Protein AF-U5T4J3-F1 (afdb_monomer)

Organism: NCBI:txid1335757

Structure (mmCIF, N/CA/C/O backbone):
data_AF-U5T4J3-F1
#
_entry.id   AF-U5T4J3-F1
#
loop_
_atom_site.group_PDB
_atom_site.id
_atom_site.type_symbol
_atom_site.label_atom_id
_atom_site.label_alt_id
_atom_site.label_comp_id
_atom_site.label_asym_id
_atom_site.label_entity_id
_atom_site.label_seq_id
_atom_site.pdbx_PDB_ins_code
_atom_site.Cartn_x
_atom_site.Cartn_y
_atom_site.Cartn_z
_atom_site.occupancy
_atom_site.B_iso_or_equiv
_atom_site.auth_seq_id
_atom_site.auth_comp_id
_atom_site.auth_asym_id
_atom_site.auth_atom_id
_atom_site.pdbx_PDB_model_num
ATOM 1 N N . MET A 1 1 ? 11.745 -15.224 5.226 1.00 41.94 1 MET A N 1
ATOM 2 C CA . MET A 1 1 ? 10.703 -14.204 4.986 1.00 41.94 1 MET A CA 1
ATOM 3 C C . MET A 1 1 ? 9.424 -14.717 5.617 1.00 41.94 1 MET A C 1
ATOM 5 O O . MET A 1 1 ? 8.874 -15.682 5.110 1.00 41.94 1 MET A O 1
ATOM 9 N N . SER A 1 2 ? 9.021 -14.165 6.761 1.00 48.34 2 SER A N 1
ATOM 10 C CA . SER A 1 2 ? 7.754 -14.529 7.404 1.00 48.34 2 SER A CA 1
ATOM 11 C C . SER A 1 2 ? 6.687 -13.546 6.941 1.00 48.34 2 SER A C 1
ATOM 13 O O . SER A 1 2 ? 6.781 -12.356 7.247 1.00 48.34 2 SER A O 1
ATOM 15 N N . ASP A 1 3 ? 5.713 -14.033 6.175 1.00 59.69 3 ASP A N 1
ATOM 16 C CA . ASP A 1 3 ? 4.476 -13.300 5.928 1.00 59.69 3 ASP A CA 1
ATOM 17 C C . ASP A 1 3 ? 3.743 -13.142 7.263 1.00 59.69 3 ASP A C 1
ATOM 19 O O . ASP A 1 3 ? 3.449 -14.120 7.947 1.00 59.69 3 ASP A O 1
ATOM 23 N N . SER A 1 4 ? 3.503 -11.903 7.674 1.00 48.88 4 SER A N 1
ATOM 24 C CA . SER A 1 4 ? 2.626 -11.610 8.800 1.00 48.88 4 SER A CA 1
ATOM 25 C C . SER A 1 4 ? 1.440 -10.836 8.254 1.00 48.88 4 SER A C 1
ATOM 27 O O . SER A 1 4 ? 1.451 -9.603 8.160 1.00 48.88 4 SER A O 1
ATOM 29 N N . SER A 1 5 ? 0.420 -11.584 7.874 1.00 55.50 5 SER A N 1
ATOM 30 C CA . SER A 1 5 ? -0.928 -11.059 7.762 1.00 55.50 5 SER A CA 1
ATOM 31 C C . SER A 1 5 ? -1.411 -10.681 9.175 1.00 55.50 5 SER A C 1
ATOM 33 O O . SER A 1 5 ? -1.475 -11.540 10.047 1.00 55.50 5 SER A O 1
ATOM 35 N N . GLY A 1 6 ? -1.687 -9.390 9.414 1.00 59.84 6 GLY A N 1
ATOM 36 C CA . GLY A 1 6 ? -2.326 -8.882 10.643 1.00 59.84 6 GLY A CA 1
ATOM 37 C C . GLY A 1 6 ? -1.394 -8.418 11.773 1.00 59.84 6 GLY A C 1
ATOM 38 O O . GLY A 1 6 ? -1.321 -9.064 12.812 1.00 59.84 6 GLY A O 1
ATOM 39 N N . ARG A 1 7 ? -0.715 -7.271 11.614 1.00 72.44 7 ARG A N 1
ATOM 40 C CA . ARG A 1 7 ? -0.020 -6.597 12.739 1.00 72.44 7 ARG A CA 1
ATOM 41 C C . ARG A 1 7 ? -0.804 -5.440 13.354 1.00 72.44 7 ARG A C 1
ATOM 43 O O . ARG A 1 7 ? -0.549 -5.093 14.500 1.00 72.44 7 ARG A O 1
ATOM 50 N N . GLU A 1 8 ? -1.740 -4.862 12.610 1.00 84.25 8 GLU A N 1
ATOM 51 C CA . GLU A 1 8 ? -2.473 -3.662 13.009 1.00 84.25 8 GLU A CA 1
ATOM 52 C C . GLU A 1 8 ? -3.968 -3.843 12.734 1.00 84.25 8 GLU A C 1
ATOM 54 O O . GLU A 1 8 ? -4.361 -4.454 11.734 1.00 84.25 8 GLU A O 1
ATOM 59 N N . ALA A 1 9 ? -4.797 -3.327 13.640 1.00 90.19 9 ALA A N 1
ATOM 60 C CA . ALA A 1 9 ? -6.249 -3.377 13.552 1.00 90.19 9 ALA A CA 1
ATOM 61 C C . ALA A 1 9 ? -6.865 -2.085 14.098 1.00 90.19 9 ALA A C 1
ATOM 63 O O . ALA A 1 9 ? -6.338 -1.485 15.037 1.00 90.19 9 ALA A O 1
ATOM 64 N N . VAL A 1 10 ? -8.001 -1.688 13.529 1.00 91.56 10 VAL A N 1
ATOM 65 C CA . VAL A 1 10 ? -8.847 -0.618 14.060 1.00 91.56 10 VAL A CA 1
ATOM 66 C C . VAL A 1 10 ? -9.871 -1.247 14.999 1.00 91.56 10 VAL A C 1
ATOM 68 O O . VAL A 1 10 ? -10.554 -2.206 14.635 1.00 91.56 10 VAL A O 1
ATOM 71 N N . LEU A 1 11 ? -9.964 -0.718 16.221 1.00 94.38 11 LEU A N 1
ATOM 72 C CA . LEU A 1 11 ? -10.938 -1.151 17.219 1.00 94.38 11 LEU A CA 1
ATOM 73 C C . LEU A 1 11 ? -12.005 -0.073 17.387 1.00 94.38 11 LEU A C 1
ATOM 75 O O . LEU A 1 11 ? -11.681 1.089 17.638 1.00 94.38 11 LEU A O 1
ATOM 79 N N . ARG A 1 12 ? -13.280 -0.465 17.320 1.00 95.81 12 ARG A N 1
ATOM 80 C CA . ARG A 1 12 ? -14.406 0.423 17.644 1.00 95.81 12 ARG A CA 1
ATOM 81 C C . ARG A 1 12 ? -15.492 -0.305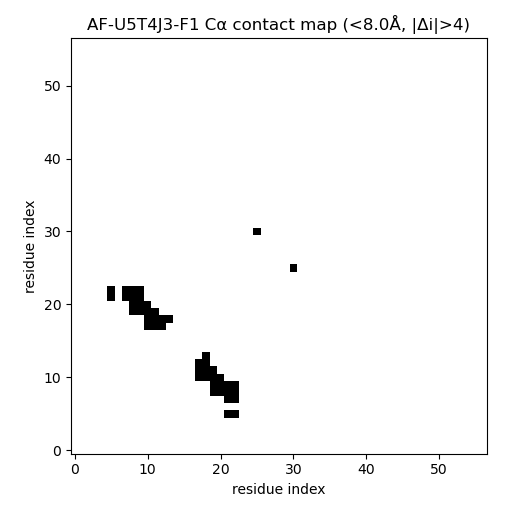 18.430 1.00 95.81 12 ARG A C 1
ATOM 83 O O . ARG A 1 12 ? -15.7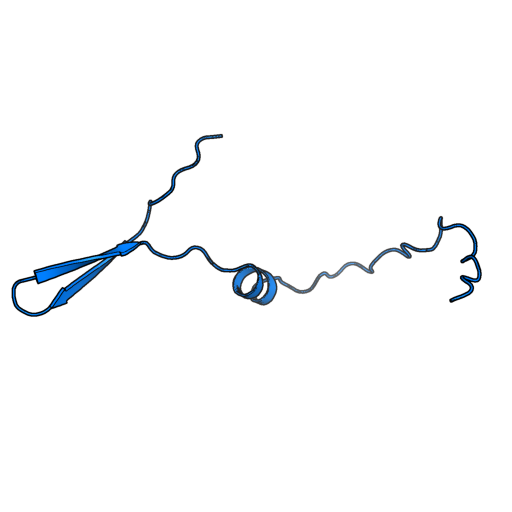22 -1.494 18.228 1.00 95.81 12 ARG A O 1
ATOM 90 N N . LYS A 1 13 ? -16.162 0.407 19.338 1.00 97.25 13 LYS A N 1
ATOM 91 C CA . LYS A 1 13 ? -17.299 -0.113 20.114 1.00 97.25 13 LYS A CA 1
ATOM 92 C C . LYS A 1 13 ? -18.607 0.290 19.440 1.00 97.25 13 LYS A C 1
ATOM 94 O O . LYS A 1 13 ? -18.850 1.478 19.248 1.00 97.25 13 LYS A O 1
ATOM 99 N N . GLU A 1 14 ? -19.458 -0.685 19.148 1.00 97.25 14 GLU A N 1
ATOM 100 C CA . GLU A 1 14 ? -20.809 -0.486 18.619 1.00 97.25 14 GLU A CA 1
ATOM 101 C C . GLU A 1 14 ? -21.827 -1.098 19.587 1.00 97.25 14 GLU A C 1
ATOM 103 O O . GLU A 1 14 ? -22.004 -2.316 19.654 1.00 97.25 14 GLU A O 1
ATOM 108 N N . GLY A 1 15 ? -22.473 -0.248 20.392 1.00 96.44 15 GLY A N 1
ATOM 109 C CA . GLY A 1 15 ? -23.328 -0.714 21.487 1.00 96.44 15 GLY A CA 1
ATOM 110 C C . GLY A 1 15 ? -22.530 -1.589 22.454 1.00 96.44 15 GLY A C 1
ATOM 111 O O . GLY A 1 15 ? -21.535 -1.126 23.017 1.00 96.44 15 GLY A O 1
ATOM 112 N N . ASP A 1 16 ? -22.941 -2.845 22.607 1.00 97.25 16 ASP A N 1
ATOM 113 C CA . ASP A 1 16 ? -22.281 -3.837 23.469 1.00 97.25 16 ASP A CA 1
ATOM 114 C C . ASP A 1 16 ? -21.266 -4.721 22.726 1.00 97.25 16 ASP A C 1
ATOM 116 O O . ASP A 1 16 ? -20.698 -5.643 23.308 1.00 97.25 16 ASP A O 1
ATOM 120 N N . HIS A 1 17 ? -21.001 -4.429 21.451 1.00 96.69 17 HIS A N 1
ATOM 121 C CA . HIS A 1 17 ? -20.067 -5.187 20.626 1.00 96.69 17 HIS A CA 1
ATOM 122 C C . HIS A 1 17 ? -18.742 -4.443 20.456 1.00 96.69 17 HIS A C 1
ATOM 124 O O . HIS A 1 17 ? -18.701 -3.221 20.286 1.00 96.69 17 HIS A O 1
ATOM 130 N N . LEU A 1 18 ? -17.648 -5.205 20.464 1.00 97.50 18 LEU A N 1
ATOM 131 C CA . LEU A 1 18 ? -16.333 -4.747 20.032 1.00 97.50 18 LEU A CA 1
ATOM 132 C C . LEU A 1 18 ? -16.113 -5.205 18.589 1.00 97.50 18 LEU A C 1
ATOM 134 O O . LEU A 1 18 ? -16.108 -6.403 18.315 1.00 97.50 18 LEU A O 1
ATOM 138 N N . ILE A 1 19 ? -15.923 -4.252 17.684 1.00 97.12 19 ILE A N 1
ATOM 139 C CA . ILE A 1 19 ? -15.596 -4.502 16.283 1.00 97.12 19 ILE A CA 1
ATOM 140 C C . ILE A 1 19 ? -14.083 -4.382 16.113 1.00 97.12 19 ILE A C 1
ATOM 142 O O . ILE A 1 19 ? -13.472 -3.421 16.589 1.00 97.12 19 ILE A O 1
ATOM 146 N N . ILE A 1 20 ? -13.493 -5.370 15.443 1.00 93.69 20 ILE A N 1
ATOM 147 C CA . ILE A 1 20 ? -12.062 -5.446 15.148 1.00 93.69 20 ILE A CA 1
ATOM 148 C C . ILE A 1 20 ? -11.923 -5.619 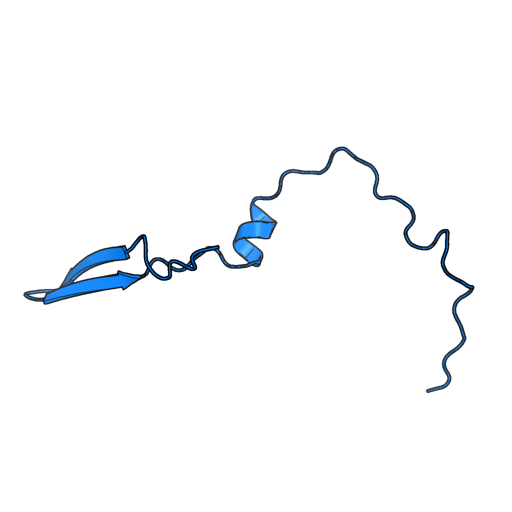13.640 1.00 93.69 20 ILE A C 1
ATOM 150 O O . ILE A 1 20 ? -12.329 -6.644 13.094 1.00 93.69 20 ILE A O 1
ATOM 154 N N . GLU A 1 21 ? -11.345 -4.627 12.974 1.00 91.69 21 GLU A N 1
ATOM 155 C CA . GLU A 1 21 ? -11.098 -4.663 11.533 1.00 91.69 21 GLU A CA 1
ATOM 156 C C . GLU A 1 21 ? -9.594 -4.638 11.264 1.00 91.69 21 GLU A C 1
ATOM 158 O O . GLU A 1 21 ? -8.879 -3.843 11.882 1.00 91.69 21 GLU A O 1
ATOM 163 N N . PRO A 1 22 ? -9.080 -5.483 10.355 1.00 87.12 22 PRO A N 1
ATOM 164 C CA . PRO A 1 22 ? -7.677 -5.419 9.978 1.00 87.12 22 PRO A CA 1
ATOM 165 C C . PRO A 1 22 ? -7.385 -4.082 9.296 1.00 87.12 22 PRO A C 1
ATOM 167 O O . PRO A 1 22 ? -8.159 -3.624 8.454 1.00 87.12 22 PRO A O 1
ATOM 170 N N . VAL A 1 23 ? -6.234 -3.483 9.602 1.00 85.69 23 VAL A N 1
ATOM 171 C CA . VAL A 1 23 ? -5.745 -2.357 8.803 1.00 85.69 23 VAL A CA 1
ATOM 172 C C . VAL A 1 23 ? -5.379 -2.890 7.423 1.00 85.69 23 VAL A C 1
ATOM 174 O O . VAL A 1 23 ? -4.516 -3.762 7.275 1.00 85.69 23 VAL A O 1
ATOM 177 N N . THR A 1 24 ? -6.044 -2.375 6.395 1.00 77.38 24 THR A N 1
ATOM 178 C CA . THR A 1 24 ? -5.657 -2.633 5.011 1.00 77.38 24 THR A CA 1
ATOM 179 C C . THR A 1 24 ? -4.308 -1.979 4.752 1.00 77.38 24 THR A C 1
ATOM 181 O O . THR A 1 24 ? -4.132 -0.787 5.000 1.00 77.38 24 THR A O 1
ATOM 184 N N . LYS A 1 25 ? -3.342 -2.756 4.249 1.00 77.00 25 LYS A N 1
ATOM 185 C CA . LYS A 1 25 ? -2.081 -2.188 3.757 1.00 77.00 25 LYS A CA 1
ATOM 186 C C . LYS A 1 25 ? -2.394 -1.181 2.647 1.00 77.00 25 LYS A C 1
ATOM 188 O O . LYS A 1 25 ? -3.335 -1.402 1.884 1.00 77.00 25 LYS A O 1
ATOM 193 N N . LYS A 1 26 ? -1.583 -0.122 2.561 1.00 79.69 26 LYS A N 1
ATOM 194 C CA . LYS A 1 26 ? -1.621 0.857 1.466 1.00 79.69 26 LYS A CA 1
ATOM 195 C C . LYS A 1 26 ? -1.717 0.138 0.122 1.00 79.69 26 LYS A C 1
ATOM 197 O O . LYS A 1 26 ? -0.956 -0.802 -0.131 1.00 79.69 26 LYS A O 1
ATOM 202 N N . GLY A 1 27 ? -2.673 0.551 -0.706 1.00 83.06 27 GLY A N 1
ATOM 203 C CA . GLY A 1 27 ? -2.778 0.061 -2.072 1.00 83.06 27 GLY A CA 1
ATOM 204 C C 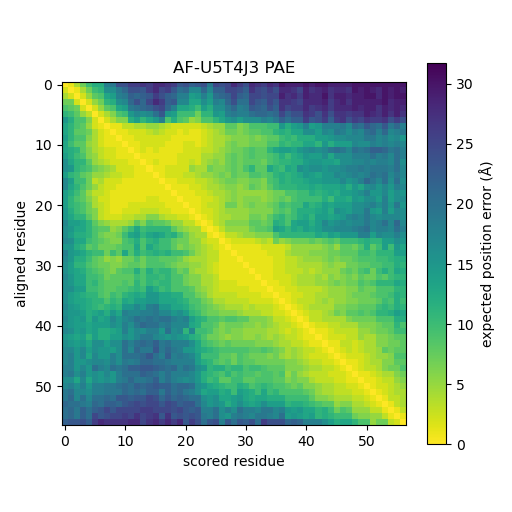. GLY A 1 27 ? -1.599 0.555 -2.908 1.00 83.06 27 GLY A C 1
ATOM 205 O O . GLY A 1 27 ? -0.889 1.477 -2.512 1.00 83.06 27 GLY A O 1
ATOM 206 N N . LEU A 1 28 ? -1.400 -0.022 -4.096 1.00 87.94 28 LEU A N 1
ATOM 207 C CA . LEU A 1 28 ? -0.359 0.450 -5.018 1.00 87.94 28 LEU A CA 1
ATOM 208 C C . LEU A 1 28 ? -0.483 1.959 -5.290 1.00 87.94 28 LEU A C 1
ATOM 210 O O . LEU A 1 28 ? 0.524 2.648 -5.352 1.00 87.94 28 LEU A O 1
ATOM 214 N N . ILE A 1 29 ? -1.712 2.472 -5.396 1.00 91.56 29 ILE A N 1
ATOM 215 C CA . ILE A 1 29 ? -1.971 3.901 -5.614 1.00 91.56 29 ILE A CA 1
ATOM 216 C C . ILE A 1 29 ? -1.474 4.755 -4.445 1.00 91.56 29 ILE A C 1
ATOM 218 O O . ILE A 1 29 ? -0.788 5.743 -4.681 1.00 91.56 29 ILE A O 1
ATOM 222 N N . ASP A 1 30 ? -1.762 4.356 -3.206 1.00 91.25 30 ASP A N 1
ATOM 223 C CA . ASP A 1 30 ? -1.307 5.084 -2.015 1.00 91.25 30 ASP A CA 1
ATOM 224 C C . ASP A 1 30 ? 0.225 5.089 -1.921 1.00 91.25 30 ASP A C 1
ATOM 226 O O . ASP A 1 30 ? 0.821 6.087 -1.538 1.00 91.25 30 ASP A O 1
ATOM 230 N N . VAL A 1 31 ? 0.871 3.984 -2.311 1.00 91.62 31 VAL A N 1
ATOM 231 C CA . VAL A 1 31 ? 2.338 3.890 -2.364 1.00 91.62 31 VAL A CA 1
ATOM 232 C C . VAL A 1 31 ? 2.915 4.824 -3.427 1.00 91.62 31 VAL A C 1
ATOM 234 O O . VAL A 1 31 ? 3.875 5.533 -3.148 1.00 91.62 31 VAL A O 1
ATOM 237 N N . LEU A 1 32 ? 2.344 4.839 -4.636 1.00 92.12 32 LEU A N 1
ATOM 238 C CA . LEU A 1 32 ? 2.816 5.696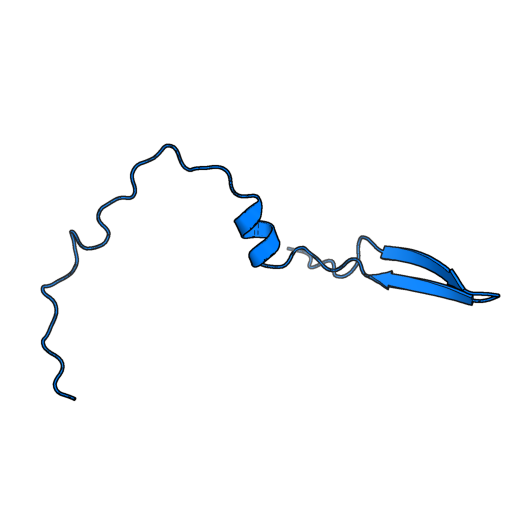 -5.728 1.00 92.12 32 LEU A CA 1
ATOM 239 C C . LEU A 1 32 ? 2.629 7.187 -5.418 1.00 92.12 32 LEU A C 1
ATOM 241 O O . LEU A 1 32 ? 3.472 7.988 -5.804 1.00 92.12 32 LEU A O 1
ATOM 245 N N . ALA A 1 33 ? 1.555 7.555 -4.715 1.00 92.75 33 ALA A N 1
ATOM 246 C CA . ALA A 1 33 ? 1.272 8.940 -4.336 1.00 92.75 33 ALA A CA 1
ATOM 247 C C . ALA A 1 33 ? 2.264 9.516 -3.309 1.00 92.75 33 ALA A C 1
ATOM 249 O O . ALA A 1 33 ? 2.352 10.732 -3.161 1.00 92.75 33 ALA A O 1
ATOM 250 N N . GLU A 1 34 ? 2.985 8.653 -2.592 1.00 93.62 34 GLU A N 1
ATOM 251 C CA . GLU A 1 34 ? 3.974 9.031 -1.578 1.00 93.62 34 GLU A CA 1
ATOM 252 C C . GLU A 1 34 ? 5.413 9.013 -2.101 1.00 93.62 34 GLU A C 1
ATOM 254 O O . GLU A 1 34 ? 6.334 9.323 -1.345 1.00 93.62 34 GLU A O 1
ATOM 259 N N . LEU A 1 35 ? 5.630 8.631 -3.364 1.00 93.75 35 LEU A N 1
ATOM 260 C CA . LEU A 1 35 ? 6.961 8.659 -3.955 1.00 93.75 35 LEU A CA 1
ATOM 261 C C . LEU A 1 35 ? 7.422 10.106 -4.137 1.00 93.75 35 LEU A C 1
ATOM 263 O O . LEU A 1 35 ? 6.714 10.931 -4.709 1.00 93.75 35 LEU A O 1
ATOM 267 N N . GLU A 1 36 ? 8.626 10.390 -3.651 1.00 93.31 36 GLU A N 1
ATOM 268 C CA . GLU A 1 36 ? 9.318 11.645 -3.922 1.00 93.31 36 GLU A CA 1
ATOM 269 C C . GLU A 1 36 ? 9.745 11.713 -5.393 1.00 93.31 36 GLU A C 1
ATOM 271 O O . GLU A 1 36 ? 9.963 10.684 -6.046 1.00 93.31 36 GLU A O 1
ATOM 276 N N . ASP A 1 37 ? 9.888 12.937 -5.901 1.00 90.56 37 ASP A N 1
ATOM 277 C CA . ASP A 1 37 ? 10.415 13.163 -7.241 1.00 90.56 37 ASP A CA 1
ATOM 278 C C . ASP A 1 37 ? 11.831 12.582 -7.359 1.00 90.56 37 ASP A C 1
ATOM 280 O O . ASP A 1 37 ? 12.682 12.740 -6.481 1.00 90.56 37 ASP A O 1
ATOM 284 N N . LEU A 1 38 ? 12.098 11.913 -8.479 1.00 89.81 38 LEU A N 1
ATOM 285 C CA . LEU A 1 38 ? 13.428 11.409 -8.793 1.00 89.81 38 LEU A CA 1
ATOM 286 C C . LEU 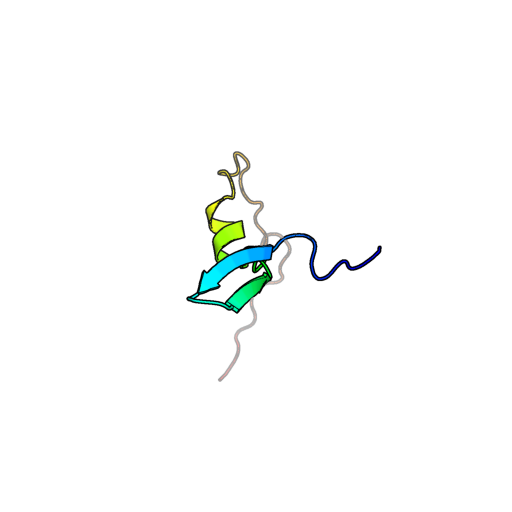A 1 38 ? 14.253 12.531 -9.431 1.00 89.81 38 LEU A C 1
ATOM 288 O O . LEU A 1 38 ? 13.930 13.001 -10.516 1.00 89.81 38 LEU A O 1
ATOM 292 N N . GLU A 1 39 ? 15.359 12.915 -8.792 1.00 91.69 39 GLU A N 1
ATOM 293 C CA . GLU A 1 39 ? 16.294 13.926 -9.324 1.00 91.69 39 GLU A CA 1
ATOM 294 C C . GLU A 1 39 ? 17.133 13.425 -10.516 1.00 91.69 39 GLU A C 1
ATOM 296 O O . GLU A 1 39 ? 17.931 14.170 -11.085 1.00 91.69 39 GLU A O 1
ATOM 301 N N . MET A 1 40 ? 16.999 12.148 -10.878 1.00 89.94 40 MET A N 1
ATOM 302 C CA . MET A 1 40 ? 17.741 11.540 -11.975 1.00 89.94 40 MET A CA 1
ATOM 303 C C . MET A 1 40 ? 16.938 11.559 -13.272 1.00 89.94 40 MET A C 1
ATOM 305 O O . MET A 1 40 ? 15.756 11.224 -13.294 1.00 89.94 40 MET A O 1
ATOM 309 N N . GLU A 1 41 ? 17.622 11.867 -14.370 1.00 90.31 41 GLU A N 1
ATOM 310 C CA . GLU A 1 41 ? 17.080 11.650 -15.707 1.00 90.31 41 GLU A CA 1
ATOM 311 C C . GLU A 1 41 ? 16.862 10.154 -15.940 1.00 90.31 41 GLU A C 1
ATOM 313 O O . GLU A 1 41 ? 17.724 9.317 -15.634 1.00 90.31 41 GLU A O 1
ATOM 318 N N . PHE A 1 42 ? 15.702 9.814 -16.497 1.00 89.25 42 PHE A N 1
ATOM 319 C CA . PHE A 1 42 ? 15.451 8.449 -16.9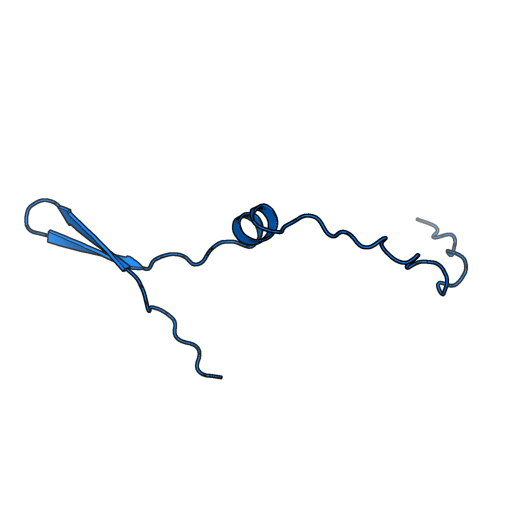26 1.00 89.25 42 PHE A CA 1
ATOM 320 C C . PHE A 1 42 ? 16.350 8.128 -18.126 1.00 89.25 42 PHE A C 1
ATOM 322 O O . PHE A 1 42 ? 16.445 8.936 -19.053 1.00 89.25 42 PHE A O 1
ATOM 329 N N . PRO A 1 43 ? 17.021 6.963 -18.136 1.00 89.56 43 PRO A N 1
ATOM 330 C CA . PRO A 1 43 ? 17.798 6.554 -19.295 1.00 89.56 43 PRO A CA 1
ATOM 331 C C . PRO A 1 43 ? 16.870 6.323 -20.492 1.00 89.56 43 PRO A C 1
ATOM 333 O O . PRO A 1 43 ? 15.711 5.938 -20.319 1.00 89.56 43 PRO A O 1
ATOM 336 N N . ASP A 1 44 ? 17.401 6.488 -21.702 1.00 90.44 44 ASP A N 1
ATOM 337 C CA . ASP A 1 44 ? 16.706 6.053 -22.909 1.00 90.44 44 ASP A CA 1
ATOM 338 C C . ASP A 1 44 ? 16.614 4.518 -22.908 1.00 90.44 44 ASP A C 1
ATOM 340 O O . ASP A 1 44 ? 17.595 3.800 -23.119 1.00 90.44 44 ASP A O 1
ATOM 344 N N . VAL A 1 45 ? 15.423 4.003 -22.605 1.00 88.62 45 VAL A N 1
ATOM 345 C CA . VAL A 1 45 ? 15.158 2.560 -22.568 1.00 88.62 45 VAL A CA 1
ATOM 346 C C . VAL A 1 45 ? 15.152 1.941 -23.966 1.00 88.62 45 VAL A C 1
ATOM 348 O O . VAL A 1 45 ? 15.369 0.731 -24.089 1.00 88.62 45 VAL A O 1
ATOM 351 N N . ASP A 1 46 ? 14.972 2.764 -24.999 1.00 90.69 46 ASP A N 1
ATOM 352 C CA . ASP A 1 46 ? 14.887 2.348 -26.391 1.00 90.69 46 ASP A CA 1
ATOM 353 C C . ASP A 1 46 ? 16.264 2.318 -27.074 1.00 90.69 46 ASP A C 1
ATOM 355 O O . ASP A 1 46 ? 16.395 1.712 -28.135 1.00 90.69 46 ASP A O 1
ATOM 359 N N . GLU A 1 47 ? 17.318 2.864 -26.447 1.00 90.31 47 GLU A N 1
ATOM 360 C CA . GLU A 1 47 ? 18.678 2.965 -27.017 1.00 90.31 47 GLU A CA 1
ATOM 361 C C . GLU A 1 47 ? 19.205 1.623 -27.559 1.00 90.31 47 GLU A C 1
ATOM 363 O O . GLU A 1 47 ? 19.945 1.564 -28.543 1.00 90.31 47 GLU A O 1
ATOM 368 N N . ARG A 1 48 ? 18.823 0.519 -26.908 1.00 87.75 48 ARG A N 1
ATOM 369 C CA . ARG A 1 48 ? 19.265 -0.839 -27.263 1.00 87.75 48 ARG A CA 1
ATOM 370 C C . ARG A 1 48 ? 18.185 -1.673 -27.937 1.00 87.75 48 ARG A C 1
ATOM 372 O O . ARG A 1 48 ? 18.417 -2.859 -28.185 1.00 87.75 48 ARG A O 1
ATOM 379 N N . LEU A 1 49 ? 17.010 -1.103 -28.188 1.00 91.12 49 LEU A N 1
ATOM 380 C CA . LEU A 1 49 ? 15.953 -1.829 -28.865 1.00 91.12 49 LEU A CA 1
ATOM 381 C C . LEU A 1 49 ? 16.255 -1.919 -30.365 1.00 91.12 49 LEU A C 1
ATOM 383 O O . LEU A 1 49 ? 16.762 -0.972 -30.970 1.00 91.12 49 LEU A O 1
ATOM 387 N N . PRO A 1 50 ? 15.961 -3.068 -30.993 1.00 89.56 50 PRO A N 1
ATOM 388 C CA . PRO A 1 50 ? 15.957 -3.144 -32.443 1.00 89.56 50 PRO A CA 1
ATOM 389 C C . PRO A 1 50 ? 14.892 -2.195 -33.006 1.00 89.56 50 PRO A C 1
ATOM 391 O O . PRO A 1 50 ? 13.928 -1.841 -32.325 1.00 89.56 50 PRO A O 1
ATOM 394 N N . ALA A 1 51 ? 15.049 -1.810 -34.274 1.00 88.56 51 ALA A N 1
ATOM 395 C CA . ALA A 1 51 ? 14.035 -1.026 -34.966 1.00 88.56 51 ALA A CA 1
ATOM 396 C C . ALA A 1 51 ? 12.663 -1.712 -34.860 1.00 88.56 51 ALA A C 1
ATOM 398 O O . ALA A 1 51 ? 12.558 -2.924 -35.057 1.00 88.56 51 ALA A O 1
ATOM 399 N N . ALA A 1 52 ? 11.626 -0.929 -34.554 1.00 88.19 52 ALA A N 1
ATOM 400 C CA . ALA A 1 52 ? 10.271 -1.445 -34.435 1.00 88.19 52 ALA A CA 1
ATOM 401 C C . ALA A 1 52 ? 9.833 -2.124 -35.740 1.00 88.19 52 ALA A C 1
ATOM 403 O O . ALA A 1 52 ? 9.997 -1.579 -36.835 1.00 88.19 52 ALA A O 1
ATOM 404 N N . GLU A 1 53 ? 9.257 -3.315 -35.617 1.00 88.31 53 GLU A N 1
ATOM 405 C CA . GLU A 1 53 ? 8.692 -4.022 -36.757 1.00 88.31 53 GLU A CA 1
ATOM 406 C C . GLU A 1 53 ? 7.295 -3.479 -37.072 1.00 88.31 53 GLU A C 1
ATOM 408 O O . GLU A 1 53 ? 6.487 -3.214 -36.179 1.00 88.31 53 GLU A O 1
ATOM 413 N N . ASN A 1 54 ? 6.989 -3.328 -38.362 1.00 89.12 54 ASN A N 1
ATOM 414 C CA . ASN A 1 54 ? 5.625 -3.031 -38.783 1.00 89.12 54 ASN A CA 1
ATOM 415 C C . ASN A 1 54 ? 4.750 -4.264 -38.535 1.00 89.12 54 ASN A C 1
ATOM 417 O O . ASN A 1 54 ? 4.953 -5.306 -39.158 1.00 89.12 54 ASN A O 1
ATOM 421 N N . VAL A 1 55 ? 3.752 -4.132 -37.665 1.00 85.94 55 VAL A N 1
ATOM 422 C CA . VAL A 1 55 ? 2.754 -5.181 -37.434 1.00 85.94 55 VAL A CA 1
ATOM 423 C C . VAL A 1 55 ? 1.589 -4.965 -38.400 1.00 85.94 55 VAL A C 1
A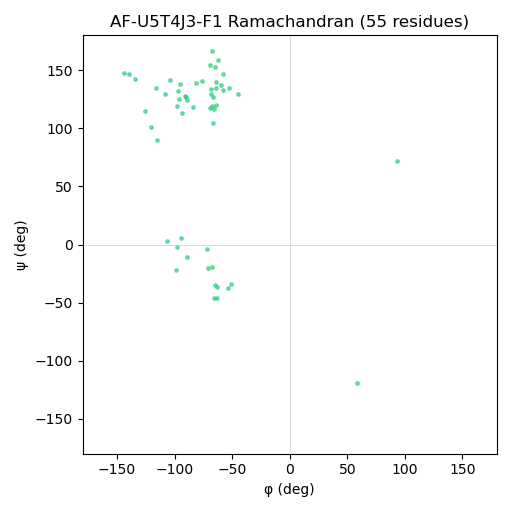TOM 425 O O . VAL A 1 55 ? 1.039 -3.867 -38.472 1.00 85.94 55 VAL A O 1
ATOM 428 N N . THR A 1 56 ? 1.214 -5.997 -39.159 1.00 82.81 56 THR A N 1
ATOM 429 C CA . THR A 1 56 ? -0.007 -5.963 -39.985 1.00 82.81 56 THR A CA 1
ATOM 430 C C . THR A 1 56 ? -1.164 -6.484 -39.132 1.00 82.81 56 THR A C 1
ATOM 432 O O . THR A 1 56 ? -1.039 -7.572 -38.570 1.00 82.81 56 THR A O 1
ATOM 435 N N . LEU A 1 57 ? -2.235 -5.695 -38.987 1.00 74.88 57 LEU A N 1
ATOM 436 C CA . LEU A 1 57 ? -3.467 -6.090 -38.287 1.00 74.88 57 LEU A CA 1
ATOM 437 C C . LEU A 1 57 ? -4.333 -7.024 -39.139 1.00 74.88 57 LEU A C 1
ATOM 439 O O . LEU A 1 57 ? -4.364 -6.823 -40.375 1.00 74.88 57 LEU A O 1
#

pLDDT: mean 85.67, std 12.8, range [41.94, 97.5]

Nearest PDB structures (foldseek):
  5k8j-assembly1_A-2  TM=2.967E-01  e=3.909E-01  Caulobacter vibrioides CB15
  6ifm-assembly1_H  TM=3.951E-01  e=2.063E+00  Salmonella enterica subsp. enterica serovar Typhimurium str. LT2
  6sd6-assembly1_A  TM=4.172E-01  e=4.423E+00  Shigella sonnei
  3tnd-assembly1_D  TM=4.237E-01  e=6.255E+00  Shigella flexneri

Mean predicted aligned error: 10.94 Å

Foldseek 3Di:
DDDDDAPDWDWDDDPPDIDTGGDDDDDPVSVVVPDDDDPDDDDDPCPPPDDDDDDDD

Radius of gyration: 23.3 Å; Cα contacts (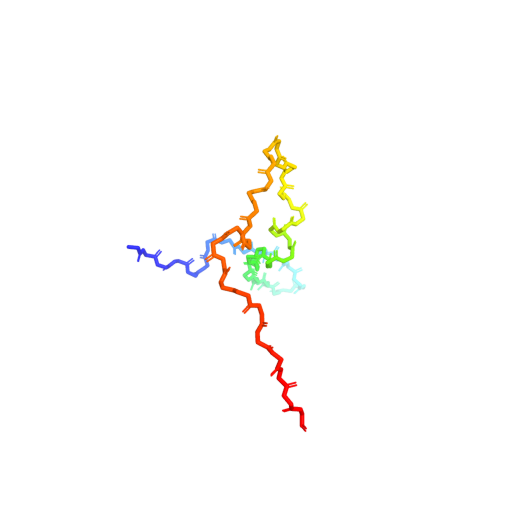8 Å, |Δi|>4): 23; chains: 1; bounding box: 43×28×64 Å

Sequence (57 aa):
MSDSSGREAVLRKEGDHLIIEPVTKKGLIDVLAELEDLEMEFPDVDERLPAAENVTL

Secondary structure (DSSP, 8-state):
------S-EEEEEETTEEEEEEPPP--HHHHHHTPPPP-SPPP-TTTTSPPPPPPP-

Solvent-accessible surface area (backbone atoms only — not comparable to full-atom values): 4204 Å² total; per-residue (Å²): 136,83,87,74,86,79,90,50,65,51,77,48,78,57,88,95,41,80,45,78,43,74,60,76,76,78,49,74,64,60,53,59,73,68,58,74,85,73,94,64,81,80,75,74,81,60,80,81,53,74,82,83,74,87,79,86,131